Protein AF-A0A5K1CMT6-F1 (afdb_monomer)

Organism: NCBI:txid210225

Foldseek 3Di:
DVVQQEAAPVLVVVCVVCVVVVNADDADQQGDPVQHDPLQDKQKTFGAPDPDDDDRYPDPDQGHGHHDIDGEDPPWTRGGRGGTYD

pLDDT: mean 81.33, std 6.57, range [65.75, 89.19]

Solvent-accessible surface area (backbone atoms only — not comparable to full-atom values): 4929 Å² total; per-residue (Å²): 117,77,73,53,30,46,50,28,51,48,45,52,51,53,49,54,50,31,62,73,68,70,45,68,87,70,74,48,96,52,19,44,100,88,48,76,54,72,23,36,37,64,45,14,15,18,26,50,77,58,102,64,91,77,60,46,78,78,38,90,59,78,75,63,33,81,35,78,62,40,70,46,57,91,88,39,49,18,49,59,46,41,34,23,38,120

Nearest PDB structures (foldseek):
  3meb-assembly1_B  TM=2.341E-01  e=6.893E+00  Giardia lamblia ATCC 50803

Sequence (86 aa):
NALQRVCTAIEVEFYLRSVSEGNGFKPNKNCNLSDWTQGCEPGWACTLSEDREIDLNESKEIPFRTRDPLPCCEGFFCPRGLTCMI

Radius of gyration: 11.82 Å; Cα contacts (8 Å, |Δi|>4): 144; chains: 1; bounding box: 29×26×33 Å

Mean predicted aligned error: 5.57 Å

Structure (mmCIF, N/CA/C/O backbone):
data_AF-A0A5K1CMT6-F1
#
_entry.id   AF-A0A5K1CMT6-F1
#
loop_
_atom_site.group_PDB
_atom_site.id
_atom_site.type_symbol
_atom_site.label_atom_id
_atom_site.label_alt_id
_atom_site.label_comp_id
_atom_site.label_asym_id
_atom_site.label_entity_id
_atom_site.label_seq_id
_atom_site.pdbx_PDB_ins_code
_atom_site.Cartn_x
_atom_site.Cartn_y
_atom_site.Cartn_z
_atom_site.occupancy
_atom_site.B_iso_or_equiv
_atom_site.auth_seq_id
_atom_site.auth_comp_id
_atom_site.auth_asym_id
_atom_site.auth_atom_id
_atom_site.pdbx_PDB_model_num
ATOM 1 N N . ASN A 1 1 ? -5.920 -4.539 12.661 1.00 66.81 1 ASN A N 1
ATOM 2 C CA . ASN A 1 1 ? -7.096 -5.095 11.944 1.00 66.81 1 ASN A CA 1
ATOM 3 C C . ASN A 1 1 ? -6.693 -5.388 10.489 1.00 66.81 1 ASN A C 1
ATOM 5 O O . ASN A 1 1 ? 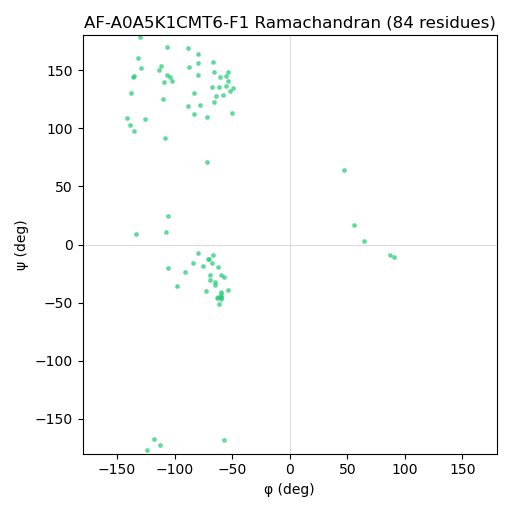-5.905 -4.625 9.946 1.00 66.81 1 ASN A O 1
ATOM 9 N N . ALA A 1 2 ? -7.147 -6.484 9.865 1.00 73.56 2 ALA A N 1
ATOM 10 C CA . ALA A 1 2 ? -6.745 -6.871 8.500 1.00 73.56 2 ALA A CA 1
ATOM 11 C C . ALA A 1 2 ? -7.205 -5.868 7.421 1.00 73.56 2 ALA A C 1
ATOM 13 O O . ALA A 1 2 ? -6.453 -5.577 6.496 1.00 73.56 2 ALA A O 1
ATOM 14 N N . LEU A 1 3 ? -8.381 -5.255 7.598 1.00 82.12 3 LEU A N 1
ATOM 15 C CA . LEU A 1 3 ? -8.936 -4.240 6.685 1.00 82.12 3 LEU A CA 1
ATOM 16 C C . LEU A 1 3 ? -8.043 -3.001 6.527 1.00 82.12 3 LEU A C 1
ATOM 18 O O . LEU A 1 3 ? -8.056 -2.347 5.491 1.00 82.12 3 LEU A O 1
ATOM 22 N N . GLN A 1 4 ? -7.217 -2.695 7.530 1.00 84.81 4 GLN A N 1
ATOM 23 C CA . GLN A 1 4 ? -6.314 -1.541 7.499 1.00 84.81 4 GLN A CA 1
ATOM 24 C C . GLN A 1 4 ? -5.156 -1.712 6.507 1.00 84.81 4 GLN A C 1
ATOM 26 O O . GLN A 1 4 ? -4.468 -0.734 6.224 1.00 84.81 4 GLN A O 1
ATOM 31 N N . ARG A 1 5 ? -4.943 -2.931 5.995 1.00 87.19 5 ARG A N 1
ATOM 32 C CA . ARG A 1 5 ? -3.895 -3.293 5.030 1.00 87.19 5 ARG A CA 1
ATOM 33 C C . ARG A 1 5 ? -4.449 -3.570 3.633 1.00 87.19 5 ARG A C 1
ATOM 35 O O . ARG A 1 5 ? -3.745 -4.124 2.803 1.00 87.19 5 ARG A O 1
ATOM 42 N N . VAL A 1 6 ? -5.713 -3.244 3.387 1.00 88.19 6 VAL A N 1
ATOM 43 C CA . VAL A 1 6 ? -6.339 -3.404 2.073 1.00 88.19 6 VAL A CA 1
ATOM 44 C C . VAL A 1 6 ? -6.415 -2.045 1.390 1.00 88.19 6 VAL A C 1
ATOM 46 O O . VAL A 1 6 ? -6.661 -1.026 2.045 1.00 88.19 6 VAL A O 1
ATOM 49 N N . CYS A 1 7 ? -6.166 -2.030 0.081 1.00 86.94 7 CYS A N 1
ATOM 50 C CA . CYS A 1 7 ? -6.244 -0.825 -0.726 1.00 86.94 7 CYS A CA 1
ATOM 51 C C . CYS A 1 7 ? -7.664 -0.274 -0.696 1.00 86.94 7 CYS A C 1
ATOM 53 O O . CYS A 1 7 ? -8.650 -0.993 -0.854 1.00 86.94 7 CYS A O 1
ATOM 55 N N . THR A 1 8 ? -7.742 1.036 -0.531 1.00 88.94 8 THR A N 1
ATOM 56 C CA . THR A 1 8 ? -8.967 1.798 -0.762 1.00 88.94 8 THR A CA 1
ATOM 57 C C . THR A 1 8 ? -9.157 2.048 -2.262 1.00 88.94 8 THR A C 1
ATOM 59 O O . THR A 1 8 ? -8.204 1.951 -3.043 1.00 88.94 8 THR A O 1
ATOM 62 N N . ALA A 1 9 ? -10.364 2.424 -2.681 1.00 89.12 9 ALA A N 1
ATOM 63 C CA . ALA A 1 9 ? -10.680 2.722 -4.079 1.00 89.12 9 ALA A CA 1
ATOM 64 C C . ALA A 1 9 ? -9.728 3.767 -4.696 1.00 89.12 9 ALA A C 1
ATOM 66 O O . ALA A 1 9 ? -9.275 3.599 -5.828 1.00 89.12 9 ALA A O 1
ATOM 67 N N . ILE A 1 10 ? -9.342 4.794 -3.929 1.00 87.69 10 ILE A N 1
ATOM 68 C CA . ILE A 1 10 ? -8.419 5.841 -4.393 1.00 87.69 10 ILE A CA 1
ATOM 69 C C . ILE A 1 10 ? -6.983 5.333 -4.589 1.00 87.69 10 ILE A C 1
ATOM 71 O O . ILE A 1 10 ? -6.268 5.809 -5.469 1.00 87.69 10 ILE A O 1
ATOM 75 N N . GLU A 1 11 ? -6.550 4.341 -3.809 1.00 87.62 11 GLU A N 1
ATOM 76 C CA . GLU A 1 11 ? -5.230 3.718 -3.967 1.00 87.62 11 GLU A CA 1
ATOM 77 C C . GLU A 1 11 ? -5.166 2.838 -5.212 1.00 87.62 11 GLU A C 1
ATOM 79 O O . GLU A 1 11 ? -4.176 2.880 -5.946 1.00 87.62 11 GLU A O 1
ATOM 84 N N . VAL A 1 12 ? -6.244 2.095 -5.480 1.00 88.00 12 VAL A N 1
ATOM 85 C CA . VAL A 1 12 ? -6.389 1.314 -6.714 1.00 88.00 12 VAL A CA 1
ATOM 86 C C . VAL A 1 12 ? -6.402 2.246 -7.925 1.00 88.00 12 VAL A C 1
ATOM 88 O O . VAL A 1 12 ? -5.663 2.021 -8.882 1.00 88.00 12 VAL A O 1
ATOM 91 N N . GLU A 1 13 ? -7.169 3.337 -7.875 1.00 88.12 13 GLU A N 1
ATOM 92 C CA . GLU A 1 13 ? -7.201 4.328 -8.954 1.00 88.12 13 GLU A CA 1
ATOM 93 C C . GLU A 1 13 ? -5.818 4.954 -9.195 1.00 88.12 13 GLU A C 1
ATOM 95 O O . GLU A 1 13 ? -5.367 5.052 -10.340 1.00 88.12 13 GLU A O 1
ATOM 100 N N . PHE A 1 14 ? -5.111 5.337 -8.128 1.00 86.00 14 PHE A N 1
ATOM 101 C CA . PHE A 1 14 ? -3.760 5.893 -8.220 1.00 86.00 14 PHE A CA 1
ATOM 102 C C . PHE A 1 14 ? -2.774 4.916 -8.874 1.00 86.00 14 PHE A C 1
ATOM 104 O O . PHE A 1 14 ? -1.973 5.315 -9.730 1.00 86.00 14 PHE A O 1
ATOM 111 N N . TYR A 1 15 ? -2.841 3.634 -8.506 1.00 85.25 15 TYR A N 1
ATOM 112 C CA . TYR A 1 15 ? -2.031 2.592 -9.127 1.00 85.25 15 TYR A CA 1
ATOM 113 C C . TYR A 1 15 ? -2.337 2.454 -10.621 1.00 85.25 15 TYR A C 1
ATOM 115 O O . TYR A 1 15 ? -1.422 2.527 -11.441 1.00 85.25 15 TYR A O 1
ATOM 123 N N . LEU A 1 16 ? -3.616 2.319 -10.984 1.00 87.00 16 LEU A N 1
ATOM 124 C CA . LEU A 1 16 ? -4.045 2.159 -12.376 1.00 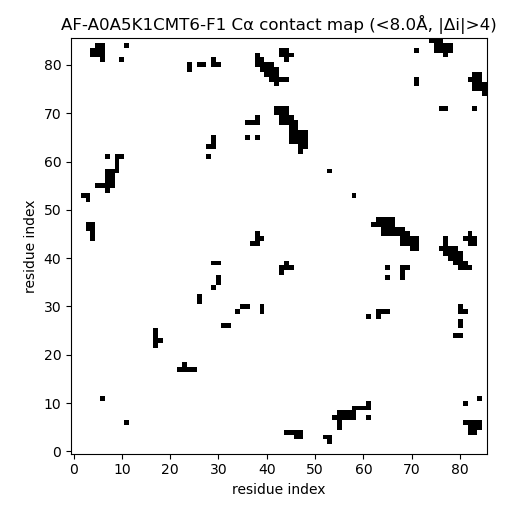87.00 16 LEU A CA 1
ATOM 125 C C . LEU A 1 16 ? -3.637 3.354 -13.243 1.00 87.00 16 LEU A C 1
ATOM 127 O O . LEU A 1 16 ? -3.155 3.166 -14.360 1.00 87.00 16 LEU A O 1
ATOM 131 N N . ARG A 1 17 ? -3.755 4.581 -12.719 1.00 87.44 17 ARG A N 1
ATOM 132 C CA . ARG A 1 17 ? -3.268 5.791 -13.398 1.00 87.44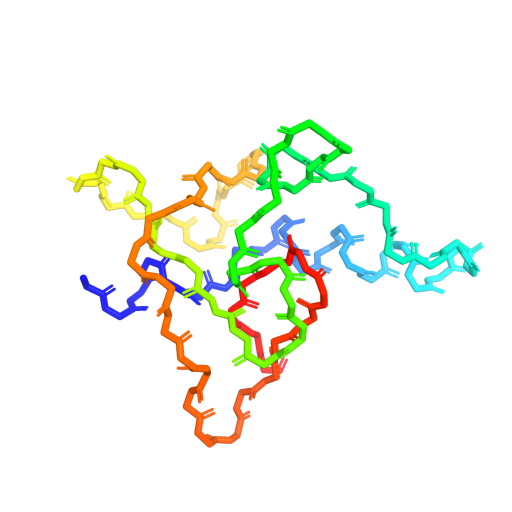 17 ARG A CA 1
ATOM 133 C C . ARG A 1 17 ? -1.757 5.753 -13.603 1.00 87.44 17 ARG A C 1
ATOM 135 O O . ARG A 1 17 ? -1.295 6.036 -14.703 1.00 87.44 17 ARG A O 1
ATOM 142 N N . SER A 1 18 ? -0.995 5.358 -12.583 1.00 83.38 18 SER A N 1
ATOM 143 C CA . SER A 1 18 ? 0.467 5.243 -12.690 1.00 83.38 18 SER A CA 1
ATOM 144 C C . SER A 1 18 ? 0.863 4.239 -13.778 1.00 83.38 18 SER A C 1
ATOM 146 O O . SER A 1 18 ? 1.656 4.566 -14.657 1.00 83.38 18 SER A O 1
ATOM 148 N N . VAL A 1 19 ? 0.228 3.061 -13.794 1.00 84.50 19 VAL A N 1
ATOM 149 C CA . VAL A 1 19 ? 0.433 2.039 -14.835 1.00 84.50 19 VAL A CA 1
ATOM 150 C C . VAL A 1 19 ? 0.070 2.575 -16.224 1.00 84.50 19 VAL A C 1
ATOM 152 O O . VAL A 1 19 ? 0.847 2.405 -17.162 1.00 84.50 19 VAL A O 1
ATOM 155 N N . SER A 1 20 ? -1.070 3.259 -16.361 1.00 86.62 20 SER A N 1
ATOM 156 C CA . SER A 1 20 ? -1.524 3.817 -17.642 1.00 86.62 20 SER A CA 1
ATOM 157 C C . SER A 1 20 ? -0.607 4.913 -18.187 1.00 86.62 20 SER A C 1
ATOM 159 O O . SER A 1 20 ? -0.503 5.068 -19.401 1.00 86.62 20 SER A O 1
ATOM 161 N N . GLU A 1 21 ? 0.033 5.695 -17.320 1.00 85.94 21 GLU A N 1
ATOM 162 C CA . GLU A 1 21 ? 0.955 6.758 -17.724 1.00 85.94 21 GLU A CA 1
ATOM 163 C C . GLU A 1 21 ? 2.349 6.231 -18.101 1.00 85.94 21 GLU A C 1
ATOM 165 O O . GLU A 1 21 ? 3.195 7.011 -18.534 1.00 85.94 21 GLU A O 1
ATOM 170 N N . GLY A 1 22 ? 2.631 4.937 -17.895 1.00 78.62 22 GLY A N 1
ATOM 171 C CA . GLY A 1 22 ? 3.964 4.352 -18.103 1.00 78.62 22 GLY A CA 1
ATOM 172 C C . GLY A 1 22 ? 5.036 4.900 -17.152 1.00 78.62 22 GLY A C 1
ATOM 173 O O . GLY A 1 22 ? 6.203 4.518 -17.226 1.00 78.62 22 GLY A O 1
ATOM 174 N N . ASN A 1 23 ? 4.639 5.777 -16.233 1.00 68.81 23 ASN A N 1
ATOM 175 C CA . ASN A 1 23 ? 5.455 6.224 -15.129 1.00 68.81 23 ASN A CA 1
ATOM 176 C C . ASN A 1 23 ? 5.419 5.095 -14.100 1.00 68.81 23 ASN A C 1
ATOM 178 O O . ASN A 1 23 ? 4.346 4.712 -13.644 1.00 68.81 23 ASN A O 1
ATOM 182 N N . GLY A 1 24 ? 6.576 4.525 -13.757 1.00 66.75 24 GLY A N 1
ATOM 183 C CA . GLY A 1 24 ? 6.659 3.509 -12.706 1.00 66.75 24 GLY A CA 1
ATOM 184 C C . GLY A 1 24 ? 6.119 4.006 -11.355 1.00 66.75 24 GLY A C 1
ATOM 185 O O . GLY A 1 24 ? 5.505 5.066 -11.250 1.00 66.75 24 GLY A O 1
ATOM 186 N N . PHE A 1 25 ? 6.374 3.255 -10.281 1.00 68.50 25 PHE A N 1
ATOM 187 C CA . PHE A 1 25 ? 5.936 3.659 -8.942 1.00 68.50 25 PHE A CA 1
ATOM 188 C C . PHE A 1 25 ? 6.339 5.111 -8.623 1.00 68.50 25 PHE A C 1
ATOM 190 O O . PHE A 1 25 ? 7.527 5.423 -8.504 1.00 68.50 25 PHE A O 1
ATOM 197 N N . LYS A 1 26 ? 5.340 5.991 -8.486 1.00 71.38 26 LYS A N 1
ATOM 198 C CA . LYS A 1 26 ? 5.545 7.364 -8.030 1.00 71.38 26 LYS A CA 1
ATOM 199 C C . LYS A 1 26 ? 5.599 7.362 -6.502 1.00 71.38 26 LYS A C 1
ATOM 201 O O . LYS A 1 26 ? 4.684 6.809 -5.887 1.00 71.38 26 LYS A O 1
ATOM 206 N N . PRO A 1 27 ? 6.616 7.997 -5.889 1.00 70.19 27 PRO A N 1
ATOM 207 C CA . PRO A 1 27 ? 6.632 8.231 -4.454 1.00 70.19 27 PRO A CA 1
ATOM 208 C C . PRO A 1 27 ? 5.303 8.832 -4.006 1.00 70.19 27 PRO A C 1
ATOM 210 O O . PRO A 1 27 ? 4.769 9.739 -4.648 1.00 70.19 27 PRO A O 1
ATOM 213 N N . ASN A 1 28 ? 4.767 8.314 -2.913 1.00 77.88 28 ASN A N 1
ATOM 214 C CA . ASN A 1 28 ? 3.530 8.801 -2.326 1.00 77.88 28 ASN A CA 1
ATOM 215 C C . ASN A 1 28 ? 3.785 9.185 -0.870 1.00 77.88 28 ASN A C 1
ATOM 217 O O . ASN A 1 28 ? 4.908 9.131 -0.371 1.00 77.88 28 ASN A O 1
ATOM 221 N N . LYS A 1 29 ? 2.731 9.583 -0.164 1.00 79.50 29 LYS A N 1
ATOM 222 C CA . LYS A 1 29 ? 2.863 10.010 1.229 1.00 79.50 29 LYS A CA 1
ATOM 223 C C . LYS A 1 29 ? 3.372 8.922 2.186 1.00 79.50 29 LYS A C 1
ATOM 225 O O . LYS A 1 29 ? 3.823 9.279 3.261 1.00 79.50 29 LYS A O 1
ATOM 230 N N . ASN A 1 30 ? 3.287 7.640 1.820 1.00 79.50 30 ASN A N 1
ATOM 231 C CA . ASN A 1 30 ? 3.756 6.507 2.628 1.00 79.50 30 ASN A CA 1
ATOM 232 C C . ASN A 1 30 ? 5.207 6.123 2.324 1.00 79.50 30 ASN A C 1
ATOM 234 O O . ASN A 1 30 ? 5.859 5.518 3.168 1.00 79.50 30 ASN A O 1
ATOM 238 N N . CYS A 1 31 ? 5.693 6.463 1.128 1.00 81.62 31 CYS A N 1
ATOM 239 C CA . CYS A 1 31 ? 7.007 6.074 0.634 1.00 81.62 31 CYS A CA 1
ATOM 240 C C . CYS A 1 31 ? 7.624 7.228 -0.147 1.00 81.62 31 CYS A C 1
ATOM 242 O O . CYS A 1 31 ? 7.201 7.532 -1.268 1.00 81.62 31 CYS A O 1
ATOM 244 N N . ASN A 1 32 ? 8.645 7.853 0.434 1.00 78.81 32 ASN A N 1
ATOM 245 C CA . ASN A 1 32 ? 9.407 8.924 -0.199 1.00 78.81 32 ASN A CA 1
ATOM 246 C C . ASN A 1 32 ? 10.922 8.647 -0.098 1.00 78.81 32 ASN A C 1
ATOM 248 O O . ASN A 1 32 ? 11.343 7.642 0.465 1.00 78.81 32 ASN A O 1
ATOM 252 N N . LEU A 1 33 ? 11.758 9.523 -0.667 1.00 67.62 33 LEU A N 1
ATOM 253 C CA . LEU A 1 33 ? 13.222 9.349 -0.649 1.00 67.62 33 LEU A CA 1
ATOM 254 C C . LEU A 1 33 ? 13.855 9.470 0.753 1.00 67.62 33 LEU A C 1
ATOM 256 O O . LEU A 1 33 ? 15.008 9.089 0.930 1.00 67.62 33 LEU A O 1
ATOM 260 N N . SER A 1 34 ? 13.138 10.028 1.727 1.00 68.38 34 SER A N 1
ATOM 261 C CA . SER A 1 34 ? 13.598 10.291 3.098 1.00 68.38 34 SER A CA 1
ATOM 262 C C . SER A 1 34 ? 13.018 9.330 4.145 1.00 68.38 34 SER A C 1
ATOM 264 O O . SER A 1 34 ? 13.598 9.201 5.217 1.00 68.38 34 SER A O 1
ATOM 266 N N . ASP A 1 35 ? 11.904 8.662 3.852 1.00 71.50 35 ASP A N 1
ATOM 267 C CA . ASP A 1 35 ? 11.194 7.726 4.720 1.00 71.50 35 ASP A CA 1
ATOM 268 C C . ASP A 1 35 ? 10.826 6.488 3.892 1.00 71.50 35 ASP A C 1
ATOM 270 O O . ASP A 1 35 ? 9.884 6.490 3.088 1.00 71.50 35 ASP A O 1
ATOM 274 N N . TRP A 1 36 ? 11.667 5.462 4.036 1.00 81.62 36 TRP A N 1
ATOM 275 C CA . TRP A 1 36 ? 11.591 4.206 3.304 1.00 81.62 36 TRP A CA 1
ATOM 27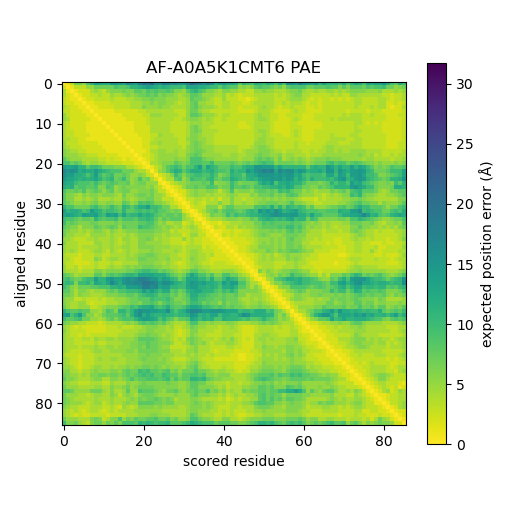6 C C . TRP A 1 36 ? 11.563 3.044 4.291 1.00 81.62 36 TRP A C 1
ATOM 278 O O . TRP A 1 36 ? 12.565 2.721 4.930 1.00 81.62 36 TRP A O 1
ATOM 288 N N . THR A 1 37 ? 10.405 2.405 4.413 1.00 83.75 37 THR A N 1
ATOM 289 C CA . THR A 1 37 ? 10.207 1.250 5.297 1.00 83.75 37 THR A CA 1
ATOM 290 C C . THR A 1 37 ? 10.090 -0.037 4.483 1.00 83.75 37 THR A C 1
ATOM 292 O O . THR A 1 37 ? 9.921 0.003 3.265 1.00 83.75 37 THR A O 1
ATOM 295 N N . GLN A 1 38 ? 10.120 -1.203 5.142 1.00 83.75 38 GLN A N 1
ATOM 296 C CA . GLN A 1 38 ? 9.861 -2.481 4.461 1.00 83.75 38 GLN A CA 1
ATOM 297 C C . GLN A 1 38 ? 8.492 -2.512 3.766 1.00 83.75 38 GLN A C 1
ATOM 299 O O . GLN A 1 38 ? 8.361 -3.165 2.741 1.00 83.75 38 GLN A O 1
ATOM 304 N N . GLY A 1 39 ? 7.499 -1.758 4.254 1.00 83.06 39 GLY A N 1
ATOM 305 C CA . GLY A 1 39 ? 6.196 -1.627 3.595 1.00 83.06 39 GLY A CA 1
ATOM 306 C C . GLY A 1 39 ? 6.224 -0.900 2.250 1.00 83.06 39 GLY A C 1
ATOM 307 O O . GLY A 1 39 ? 5.220 -0.894 1.550 1.00 83.06 39 GLY A O 1
ATOM 308 N N . CYS A 1 40 ? 7.351 -0.289 1.879 1.00 85.38 40 CYS A N 1
ATOM 309 C CA . CYS A 1 40 ? 7.542 0.282 0.550 1.00 85.38 40 CYS A CA 1
ATOM 310 C C . CYS A 1 40 ? 7.999 -0.753 -0.479 1.00 85.38 40 CYS A C 1
ATOM 312 O O . CYS A 1 40 ? 7.912 -0.491 -1.682 1.00 85.38 40 CYS A O 1
ATOM 314 N N . GLU A 1 41 ? 8.475 -1.914 -0.029 1.00 85.69 41 GLU A N 1
ATOM 315 C CA . GLU A 1 41 ? 8.914 -2.986 -0.910 1.00 85.69 41 GLU A CA 1
ATOM 316 C C . GLU A 1 41 ? 7.726 -3.797 -1.447 1.00 85.69 41 GLU A C 1
ATOM 318 O O . GLU A 1 41 ? 6.737 -4.005 -0.739 1.00 85.69 41 GLU A O 1
ATOM 323 N N . PRO A 1 42 ? 7.808 -4.298 -2.693 1.00 84.00 42 PRO A N 1
ATOM 324 C CA . PRO A 1 42 ? 6.807 -5.213 -3.224 1.00 84.00 42 PRO A CA 1
ATOM 325 C C . PRO A 1 42 ? 6.612 -6.422 -2.302 1.00 84.00 42 PRO A C 1
ATOM 327 O O . PRO A 1 42 ? 7.575 -6.970 -1.765 1.00 84.00 42 PRO A O 1
ATOM 330 N N . GLY A 1 43 ? 5.368 -6.864 -2.143 1.00 84.81 43 GLY A N 1
ATOM 331 C CA . GLY A 1 43 ? 5.030 -7.985 -1.253 1.00 84.81 43 GLY A CA 1
ATOM 332 C C . GLY A 1 43 ? 4.690 -7.590 0.188 1.00 84.81 43 GLY A C 1
ATOM 333 O O . GLY A 1 43 ? 4.163 -8.431 0.913 1.00 84.81 43 GLY A O 1
ATOM 334 N N . TRP A 1 44 ? 4.929 -6.338 0.592 1.00 87.81 44 TRP A N 1
ATOM 335 C CA . TRP A 1 44 ? 4.693 -5.853 1.954 1.00 87.81 44 TRP A CA 1
ATOM 336 C C . TRP A 1 44 ? 3.573 -4.815 2.028 1.00 87.81 44 TRP A C 1
ATOM 338 O O . TRP A 1 44 ? 3.361 -4.040 1.102 1.00 87.81 44 TRP A O 1
ATOM 348 N N . ALA A 1 45 ? 2.886 -4.775 3.169 1.00 87.44 45 ALA A N 1
ATOM 349 C CA . ALA A 1 45 ? 1.840 -3.813 3.475 1.00 87.44 45 ALA A CA 1
ATOM 350 C C . ALA A 1 45 ? 1.957 -3.303 4.918 1.00 87.44 45 ALA A C 1
ATOM 352 O O . ALA A 1 45 ? 2.027 -4.078 5.876 1.00 87.44 45 ALA A O 1
ATOM 353 N N . CYS A 1 46 ? 1.923 -1.981 5.076 1.00 87.69 46 CYS A N 1
ATOM 354 C CA . CYS A 1 46 ? 1.828 -1.323 6.379 1.00 87.69 46 CYS A CA 1
ATOM 355 C C . CYS A 1 46 ? 0.370 -1.146 6.813 1.00 87.69 46 CYS A C 1
ATOM 357 O O . CYS A 1 46 ? -0.527 -0.999 5.983 1.00 87.69 46 CYS A O 1
ATOM 359 N N . THR A 1 47 ? 0.144 -1.097 8.124 1.00 87.25 47 THR A N 1
ATOM 360 C CA . THR A 1 47 ? -1.139 -0.689 8.7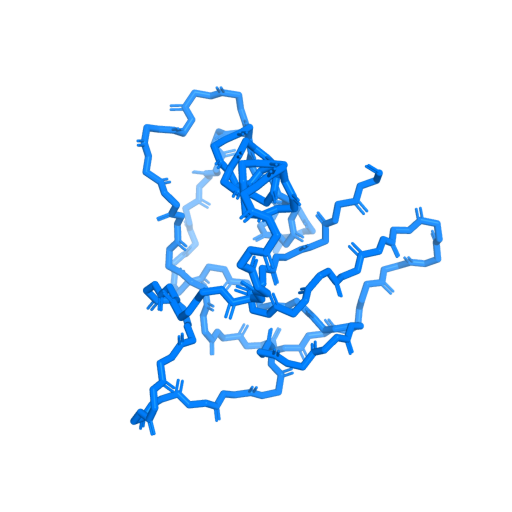12 1.00 87.25 47 THR A CA 1
ATOM 361 C C . THR A 1 47 ? -1.203 0.822 8.935 1.00 87.25 47 THR A C 1
ATOM 363 O O . THR A 1 47 ? -0.196 1.530 8.836 1.00 87.25 47 THR A O 1
ATOM 366 N N . LEU A 1 48 ? -2.400 1.318 9.249 1.00 83.38 48 LEU A N 1
ATOM 367 C CA . LEU A 1 48 ? -2.631 2.708 9.636 1.00 83.38 48 LEU A CA 1
ATOM 368 C C . LEU A 1 48 ? -1.849 3.080 10.898 1.00 83.38 48 LEU A C 1
ATOM 370 O O . LEU A 1 48 ? -1.725 2.297 11.838 1.00 83.38 48 LEU A O 1
ATOM 374 N N . SER A 1 49 ? -1.377 4.324 10.937 1.00 72.44 49 SER A N 1
ATOM 375 C CA . SER A 1 49 ? -0.708 4.891 12.113 1.00 72.44 49 SER A CA 1
ATOM 376 C C . SER A 1 49 ? -1.657 5.157 13.288 1.00 72.44 49 SER A C 1
ATOM 378 O O . SER A 1 49 ? -1.197 5.412 14.397 1.00 72.44 49 SER A O 1
ATOM 380 N N . GLU A 1 50 ? -2.967 5.102 13.077 1.00 70.19 50 GLU A N 1
ATOM 381 C CA . GLU A 1 50 ? -3.966 5.241 14.132 1.00 70.19 50 GLU A CA 1
ATOM 382 C C . GLU A 1 50 ? -5.045 4.176 13.952 1.00 70.19 50 GLU A C 1
ATOM 384 O O . GLU A 1 50 ? -5.400 3.833 12.820 1.00 70.19 50 GLU A O 1
ATOM 389 N N . ASP A 1 51 ? -5.570 3.669 15.068 1.00 65.75 51 ASP A N 1
ATOM 390 C CA . ASP A 1 51 ? -6.689 2.728 15.101 1.00 65.75 51 ASP A CA 1
ATOM 391 C C . ASP A 1 51 ? -7.991 3.440 14.732 1.00 65.75 51 ASP A C 1
ATOM 393 O O . ASP A 1 51 ? -8.856 3.714 15.562 1.00 65.75 51 ASP A O 1
ATOM 397 N N . ARG A 1 52 ? -8.100 3.786 13.452 1.00 70.69 52 ARG A N 1
ATOM 398 C CA . ARG A 1 52 ? -9.309 4.324 12.840 1.00 70.69 52 ARG A CA 1
ATOM 399 C C . ARG A 1 52 ? -9.935 3.255 11.959 1.00 70.69 52 ARG A C 1
ATOM 401 O O . ARG A 1 52 ? -9.228 2.460 11.329 1.00 70.69 52 ARG A O 1
ATOM 408 N N . GLU A 1 53 ? -11.259 3.265 11.905 1.00 74.88 53 GLU A N 1
ATOM 409 C CA . GLU A 1 53 ? -11.997 2.531 10.887 1.00 74.88 53 GLU A CA 1
ATOM 410 C C . GLU A 1 53 ? -11.730 3.179 9.524 1.00 74.88 53 GLU A C 1
ATOM 412 O O . GLU A 1 53 ? -11.679 4.407 9.413 1.00 74.88 53 GLU A O 1
ATOM 417 N N . ILE A 1 54 ? -11.477 2.356 8.507 1.00 77.75 54 ILE A N 1
ATOM 418 C CA . ILE A 1 54 ? -11.182 2.822 7.155 1.00 77.75 54 ILE A CA 1
ATOM 419 C C . ILE A 1 54 ? -12.347 2.486 6.242 1.00 77.75 54 ILE A C 1
ATOM 421 O O . ILE A 1 54 ? -12.745 1.327 6.136 1.00 77.75 54 ILE A O 1
ATOM 425 N N . ASP A 1 55 ? -12.871 3.505 5.570 1.00 83.19 55 ASP A N 1
ATOM 426 C CA . ASP A 1 55 ? -13.822 3.300 4.491 1.00 83.19 55 ASP A CA 1
ATOM 427 C C . ASP A 1 55 ? -13.053 2.997 3.201 1.00 83.19 55 ASP A C 1
ATOM 429 O O . ASP A 1 55 ? -12.332 3.844 2.660 1.00 83.19 55 ASP A O 1
ATOM 433 N N . LEU A 1 56 ? -13.183 1.760 2.724 1.00 82.62 56 LEU A N 1
ATOM 434 C CA . LEU A 1 56 ? -12.523 1.306 1.505 1.00 82.62 56 LEU A CA 1
ATOM 435 C C . LEU A 1 56 ? -13.099 1.961 0.244 1.00 82.62 56 LEU A C 1
ATOM 437 O O . LEU A 1 56 ? -12.375 2.088 -0.741 1.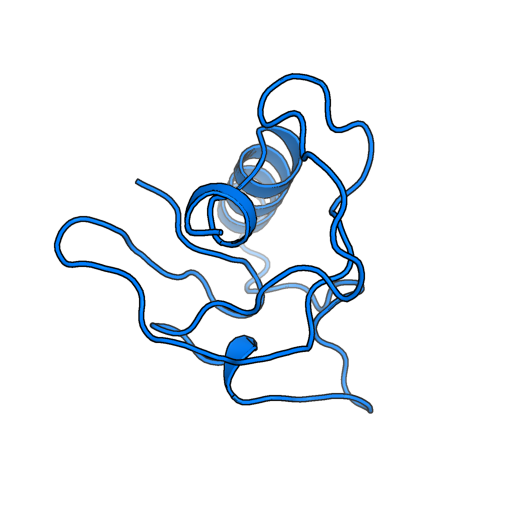00 82.62 56 LEU A O 1
ATOM 441 N N . ASN A 1 57 ? -14.361 2.391 0.269 1.00 79.62 57 ASN A N 1
ATOM 442 C CA . ASN A 1 57 ? -15.078 2.892 -0.901 1.00 79.62 57 ASN A CA 1
ATOM 443 C C . ASN A 1 57 ? -15.087 4.424 -0.976 1.00 79.62 57 ASN A C 1
ATOM 445 O O . ASN A 1 57 ? -14.969 4.967 -2.071 1.00 79.62 57 ASN A O 1
ATOM 449 N N . GLU A 1 58 ? -15.173 5.127 0.158 1.00 69.88 58 GLU A N 1
ATOM 450 C CA . GLU A 1 58 ? -15.275 6.600 0.197 1.00 69.88 58 GLU A CA 1
ATOM 451 C C . GLU A 1 58 ? -13.996 7.327 0.647 1.00 69.88 58 GLU A C 1
ATOM 453 O O . GLU A 1 58 ? -14.022 8.468 1.122 1.00 69.88 58 GLU A O 1
ATOM 458 N N . SER A 1 59 ? -12.829 6.707 0.479 1.00 70.00 59 SER A N 1
ATOM 459 C CA . SER A 1 59 ? -11.567 7.396 0.758 1.00 70.00 59 SER A CA 1
ATOM 460 C C . SER A 1 59 ? -11.276 8.462 -0.305 1.00 70.00 59 SER A C 1
ATOM 462 O O . SER A 1 59 ? -10.941 8.148 -1.443 1.00 70.00 59 SER A O 1
ATOM 464 N N . LYS A 1 60 ? -11.368 9.744 0.074 1.00 75.69 60 LYS A N 1
ATOM 465 C CA . LYS A 1 60 ? -10.997 10.893 -0.784 1.00 75.69 60 LYS A CA 1
ATOM 466 C C . LYS A 1 60 ? -9.487 11.094 -0.909 1.00 75.69 60 LYS A C 1
ATOM 468 O O . LYS A 1 60 ? -9.027 11.788 -1.810 1.00 75.69 60 LYS A O 1
ATOM 473 N N . GLU A 1 61 ? -8.724 10.510 0.007 1.00 81.25 61 GLU A N 1
ATOM 474 C CA . GLU A 1 61 ? -7.277 10.658 0.089 1.00 81.25 61 GLU A CA 1
ATOM 475 C C . GLU A 1 61 ? -6.629 9.301 0.354 1.00 81.25 61 GLU A C 1
ATOM 477 O O . GLU A 1 61 ? -7.157 8.489 1.115 1.00 81.25 61 GLU A O 1
ATOM 482 N N . ILE A 1 62 ? -5.447 9.074 -0.229 1.00 83.06 62 ILE A N 1
ATOM 483 C CA . ILE A 1 62 ? -4.608 7.918 0.116 1.00 83.06 62 ILE A CA 1
ATOM 484 C C . ILE A 1 62 ? -4.324 8.006 1.617 1.00 83.06 62 ILE A C 1
ATOM 486 O O . ILE A 1 62 ? -3.888 9.068 2.051 1.00 83.06 62 ILE A O 1
ATOM 490 N N . PRO A 1 63 ? -4.545 6.967 2.432 1.00 83.88 63 PRO A N 1
ATOM 491 C CA . PRO A 1 63 ? -4.313 6.987 3.878 1.00 83.88 63 PRO A CA 1
ATOM 492 C C . PRO A 1 63 ? -2.831 6.805 4.244 1.00 83.88 63 PRO A C 1
ATOM 494 O O . PRO A 1 63 ? -2.035 6.298 3.453 1.00 83.88 63 PRO A O 1
ATOM 497 N N . PHE A 1 64 ? -2.437 7.282 5.434 1.00 85.12 64 PHE A N 1
ATOM 498 C CA . PHE A 1 64 ? -1.039 7.218 5.881 1.00 85.12 64 PHE A CA 1
ATOM 499 C C . PHE A 1 64 ? -0.765 5.896 6.608 1.00 85.12 64 PHE A C 1
ATOM 501 O O . PHE A 1 64 ? -1.397 5.618 7.631 1.00 85.12 64 PHE A O 1
ATOM 508 N N . ARG A 1 65 ? 0.156 5.087 6.077 1.00 83.62 65 ARG A N 1
ATOM 509 C CA . ARG A 1 65 ? 0.481 3.736 6.547 1.00 83.62 65 ARG A CA 1
ATOM 510 C C . ARG A 1 65 ? 1.992 3.507 6.524 1.00 83.62 65 ARG A C 1
ATOM 512 O O . ARG A 1 65 ? 2.561 3.237 5.472 1.00 83.62 65 ARG A O 1
ATOM 519 N N . THR A 1 66 ? 2.636 3.573 7.686 1.00 82.75 66 THR A N 1
ATOM 520 C CA . THR A 1 66 ? 4.091 3.347 7.824 1.00 82.75 66 THR A CA 1
ATOM 521 C C . THR A 1 66 ? 4.456 2.422 8.987 1.00 82.75 66 THR A C 1
ATOM 523 O O . THR A 1 66 ? 5.628 2.283 9.331 1.00 82.75 66 THR A O 1
ATOM 526 N N . ARG A 1 67 ? 3.464 1.776 9.614 1.00 85.56 67 ARG A N 1
ATOM 527 C CA . ARG A 1 67 ? 3.665 0.922 10.793 1.00 85.56 67 ARG A CA 1
ATOM 528 C C . ARG A 1 67 ? 3.416 -0.551 10.494 1.00 85.56 67 ARG A C 1
ATOM 530 O O . ARG A 1 67 ? 2.593 -0.877 9.643 1.00 85.56 67 ARG A O 1
ATOM 537 N N . ASP A 1 68 ? 4.081 -1.405 11.273 1.00 87.88 68 ASP A N 1
ATOM 538 C CA . ASP A 1 68 ? 3.867 -2.859 11.336 1.00 87.88 68 ASP A CA 1
ATOM 539 C C . ASP A 1 68 ? 3.783 -3.522 9.943 1.00 87.88 68 ASP A C 1
ATOM 541 O O . ASP A 1 68 ? 2.708 -3.994 9.537 1.00 87.88 68 ASP A O 1
ATOM 545 N N . PRO A 1 69 ? 4.891 -3.475 9.170 1.00 88.12 69 PRO A N 1
ATOM 546 C CA . PRO A 1 69 ? 4.940 -4.035 7.829 1.00 88.12 69 PRO A CA 1
ATOM 547 C C . PRO A 1 69 ? 4.788 -5.554 7.902 1.00 88.12 69 PRO A C 1
ATOM 549 O O . PRO A 1 69 ? 5.583 -6.243 8.538 1.00 88.12 69 PRO A O 1
ATOM 552 N N . LEU A 1 70 ? 3.774 -6.074 7.216 1.00 89.19 70 LEU A N 1
ATOM 553 C CA . LEU A 1 70 ? 3.503 -7.505 7.105 1.00 89.19 70 LEU A CA 1
ATOM 554 C C . LEU A 1 70 ? 3.318 -7.888 5.634 1.00 89.19 70 LEU A C 1
ATOM 556 O O . LEU A 1 70 ? 2.890 -7.048 4.840 1.00 89.19 70 LEU A O 1
ATOM 560 N N . PRO A 1 71 ? 3.627 -9.136 5.254 1.00 88.19 71 PRO A N 1
ATOM 561 C CA . PRO A 1 71 ? 3.386 -9.597 3.897 1.00 88.19 71 PRO A CA 1
ATOM 562 C C . PRO A 1 71 ? 1.887 -9.650 3.562 1.00 88.19 71 PRO A C 1
ATOM 564 O O . PRO A 1 71 ? 1.052 -9.936 4.425 1.00 88.19 71 PRO A O 1
ATOM 567 N N . CYS A 1 72 ? 1.564 -9.410 2.288 1.00 85.19 72 CYS A N 1
ATOM 568 C CA . CYS A 1 72 ? 0.250 -9.704 1.708 1.00 85.19 72 CYS A CA 1
ATOM 569 C C . CYS A 1 72 ? -0.123 -11.189 1.908 1.00 85.19 72 CYS A C 1
ATOM 571 O O . CYS A 1 72 ? 0.735 -12.068 1.809 1.00 85.19 72 CYS A O 1
ATOM 573 N N . CYS A 1 73 ? -1.408 -11.486 2.127 1.00 84.56 73 CYS A N 1
ATOM 574 C CA . CYS A 1 73 ? -1.909 -12.863 2.086 1.00 84.56 73 CYS A CA 1
ATOM 575 C C . CYS A 1 73 ? -1.835 -13.441 0.663 1.00 84.56 73 CYS A C 1
ATOM 577 O O . CYS A 1 73 ? -1.864 -12.698 -0.318 1.00 84.56 73 CYS A O 1
ATOM 579 N N . GLU A 1 74 ? -1.797 -14.770 0.545 1.00 83.38 74 GLU A N 1
ATOM 580 C CA . GLU A 1 74 ? -1.867 -15.441 -0.756 1.00 83.38 74 GLU A CA 1
ATOM 581 C C . GLU A 1 74 ? -3.123 -15.013 -1.532 1.00 83.38 74 GLU A C 1
ATOM 583 O O . GLU A 1 74 ? -4.212 -14.897 -0.969 1.00 83.38 74 GLU A O 1
ATOM 588 N N . GLY A 1 75 ? -2.957 -14.750 -2.830 1.00 82.00 75 GLY A N 1
ATOM 589 C CA . GLY A 1 75 ? -4.020 -14.229 -3.695 1.00 82.00 75 GLY A CA 1
ATOM 590 C C . GLY A 1 75 ? -4.154 -12.702 -3.703 1.00 82.00 75 GLY A C 1
ATOM 591 O O . GLY A 1 75 ? -4.853 -12.181 -4.564 1.00 82.00 75 GLY A O 1
ATOM 592 N N . PHE A 1 76 ? -3.455 -11.988 -2.816 1.00 85.56 76 PHE A N 1
ATOM 593 C CA . PHE A 1 76 ? -3.316 -10.533 -2.874 1.00 85.56 76 PHE A CA 1
ATOM 594 C C . PHE A 1 76 ? -1.930 -10.159 -3.387 1.00 85.56 76 PHE A C 1
ATOM 596 O O . PHE A 1 76 ? -0.929 -10.801 -3.064 1.00 85.56 76 PHE A O 1
ATOM 603 N N . PHE A 1 77 ? -1.862 -9.085 -4.161 1.00 83.56 77 PHE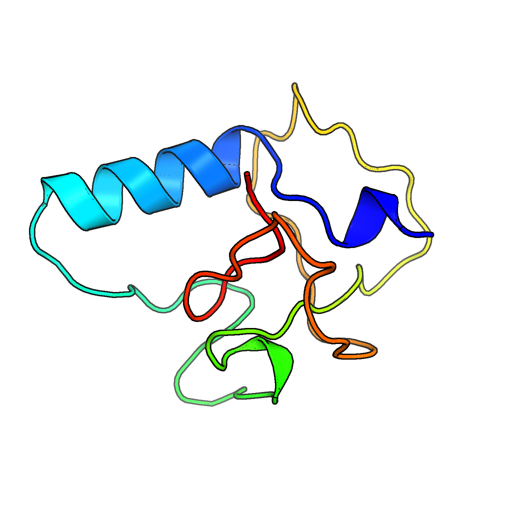 A N 1
ATOM 604 C CA . PHE A 1 77 ? -0.613 -8.509 -4.618 1.00 83.56 77 PHE A CA 1
ATOM 605 C C . PHE A 1 77 ? -0.351 -7.168 -3.929 1.00 83.56 77 PHE A C 1
ATOM 607 O O . PHE A 1 77 ? -1.247 -6.360 -3.697 1.00 83.56 77 PHE A O 1
ATOM 614 N N . CYS A 1 78 ? 0.915 -6.956 -3.577 1.00 80.12 78 CYS A N 1
ATOM 615 C CA . CYS A 1 78 ? 1.406 -5.758 -2.905 1.00 80.12 78 CYS A CA 1
ATOM 616 C C . CYS A 1 78 ? 2.245 -4.957 -3.920 1.00 80.12 78 CYS A C 1
ATOM 618 O O . CYS A 1 78 ? 3.438 -5.243 -4.088 1.00 80.12 78 CYS A O 1
ATOM 620 N N . PRO A 1 79 ? 1.638 -4.012 -4.661 1.00 78.81 79 PRO A N 1
ATOM 621 C CA . PRO A 1 79 ? 2.368 -3.027 -5.462 1.00 78.81 79 PRO A CA 1
ATOM 622 C C . PRO A 1 79 ? 3.389 -2.268 -4.609 1.00 78.81 79 PRO A C 1
ATOM 624 O O . PRO A 1 79 ? 3.155 -2.001 -3.432 1.00 78.81 79 PRO A O 1
ATOM 627 N N . ARG A 1 80 ? 4.511 -1.866 -5.221 1.00 80.75 80 ARG A N 1
ATOM 628 C CA . ARG A 1 80 ? 5.521 -1.041 -4.542 1.00 80.75 80 ARG A CA 1
ATOM 629 C C . ARG A 1 80 ? 4.849 0.189 -3.924 1.00 80.75 80 ARG A C 1
ATOM 631 O O . ARG A 1 80 ? 4.047 0.831 -4.596 1.00 80.75 80 ARG A O 1
ATOM 638 N N . GLY A 1 81 ? 5.160 0.469 -2.660 1.00 75.38 81 GLY A N 1
ATOM 639 C CA . GLY A 1 81 ? 4.700 1.623 -1.880 1.00 75.38 81 GLY A CA 1
ATOM 640 C C . GLY A 1 81 ? 3.193 1.847 -1.751 1.00 75.38 81 GLY A C 1
ATOM 641 O O . GLY A 1 81 ? 2.773 2.936 -1.365 1.00 75.38 81 GLY A O 1
ATOM 642 N N . LEU A 1 82 ? 2.377 0.846 -2.048 1.00 85.44 82 LEU A N 1
ATOM 643 C CA . LEU A 1 82 ? 0.945 0.822 -1.753 1.00 85.44 82 LEU A CA 1
ATOM 644 C C . LEU A 1 82 ? 0.669 -0.355 -0.794 1.00 85.44 82 LEU A C 1
ATOM 646 O O . LEU A 1 82 ? 1.593 -0.879 -0.178 1.00 85.44 82 LEU A O 1
ATOM 650 N N . THR A 1 83 ? -0.594 -0.724 -0.583 1.00 87.56 83 THR A N 1
ATOM 651 C CA . THR A 1 83 ? -0.982 -1.796 0.351 1.00 87.56 83 THR A C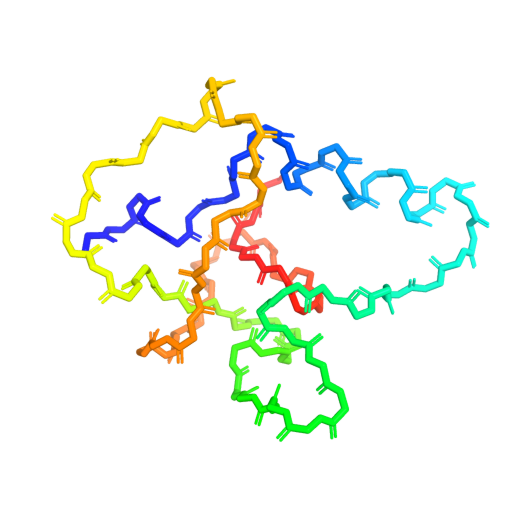A 1
ATOM 652 C C . THR A 1 83 ? -1.572 -3.004 -0.396 1.00 87.56 83 THR A C 1
ATOM 654 O O . THR A 1 83 ? -1.484 -3.057 -1.623 1.00 87.56 83 THR A O 1
ATOM 657 N N . CYS A 1 84 ? -2.120 -4.004 0.305 1.00 88.06 84 CYS A N 1
ATOM 658 C CA . CYS A 1 84 ? -2.622 -5.220 -0.339 1.00 88.06 84 CYS A CA 1
ATOM 659 C C . CYS A 1 84 ? -3.801 -4.908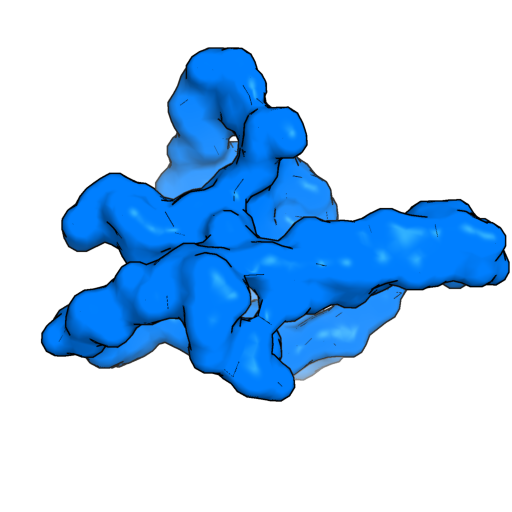 -1.271 1.00 88.06 84 CYS A C 1
ATOM 661 O O . CYS A 1 84 ? -4.802 -4.335 -0.835 1.00 88.06 84 CYS A O 1
ATOM 663 N N . MET A 1 85 ? -3.735 -5.354 -2.523 1.00 85.25 85 MET A N 1
ATOM 664 C CA . MET A 1 85 ? -4.864 -5.328 -3.459 1.00 85.25 85 MET A CA 1
ATOM 665 C C . MET A 1 85 ? -5.054 -6.672 -4.161 1.00 85.25 85 MET A C 1
ATOM 667 O O . MET A 1 85 ? -4.160 -7.517 -4.130 1.00 85.25 85 MET A O 1
ATOM 671 N N . ILE A 1 86 ? -6.251 -6.884 -4.714 1.00 77.38 86 ILE A N 1
ATOM 672 C CA . ILE A 1 86 ? -6.624 -8.077 -5.488 1.00 77.38 86 ILE A CA 1
ATOM 673 C C . ILE A 1 86 ? -6.666 -7.767 -6.976 1.00 77.38 86 ILE A C 1
ATOM 675 O O . ILE A 1 86 ? -7.035 -6.620 -7.322 1.00 77.38 86 ILE A O 1
#

Secondary structure (DSSP, 8-state):
-GGGGBPPHHHHHHHHHHHHTT-----BTTB-SS---GGGSTTEEEEPSS-----SSS-SSPPP--EEEEEPPTT-B--TTS-BB-